Protein AF-F3GPZ6-F1 (afdb_monomer)

Secondary structure (DSSP, 8-state):
-HHHHHHHHHHTT--GGG-EEE-SSHHHHHHHHHHH--EEESSHHHHTTT-S------

Mean predicted aligned error: 2.11 Å

pLDDT: mean 95.87, std 3.71, range [74.94, 97.94]

Radius of gyration: 10.4 Å; Cα contacts (8 Å, |Δi|>4): 66; chains: 1; bounding box: 24×22×24 Å

Organism: NCBI:txid629263

Structure (mmCIF, N/CA/C/O backbone):
data_AF-F3GPZ6-F1
#
_entry.id   AF-F3GPZ6-F1
#
loop_
_atom_site.group_PDB
_atom_site.id
_atom_site.type_symbol
_atom_site.label_atom_id
_atom_site.label_alt_id
_atom_site.label_comp_id
_atom_site.label_asym_id
_atom_site.label_entity_id
_atom_site.label_seq_id
_atom_site.pdbx_PDB_ins_code
_atom_site.Cartn_x
_atom_site.Cartn_y
_atom_site.Cartn_z
_atom_site.occupancy
_atom_site.B_iso_or_equiv
_atom_site.auth_seq_id
_atom_site.auth_comp_id
_atom_site.auth_asym_id
_atom_site.auth_atom_id
_atom_site.pdbx_PDB_model_num
ATOM 1 N N . MET A 1 1 ? -1.867 11.009 -6.712 1.00 83.00 1 MET A N 1
ATOM 2 C CA . MET A 1 1 ? -2.905 11.117 -5.652 1.00 83.00 1 MET A CA 1
ATOM 3 C C . MET A 1 1 ? -2.891 9.960 -4.647 1.00 83.00 1 MET A C 1
ATOM 5 O O . MET A 1 1 ? -3.331 10.153 -3.519 1.00 83.00 1 MET A O 1
ATOM 9 N N . ALA A 1 2 ? -2.370 8.776 -4.998 1.00 91.50 2 ALA A N 1
ATOM 10 C CA . ALA A 1 2 ? -2.346 7.618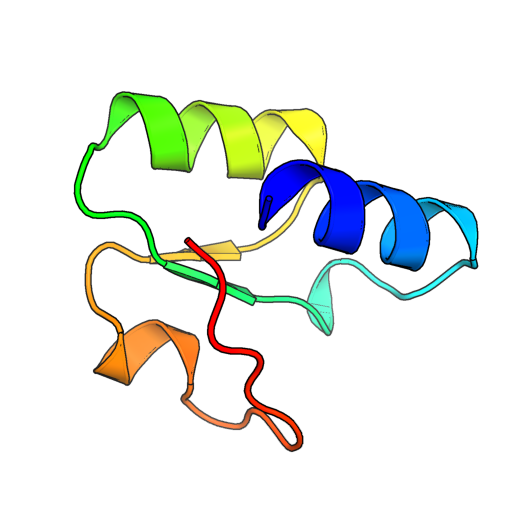 -4.093 1.00 91.50 2 ALA A CA 1
ATOM 11 C C . ALA A 1 2 ? -1.726 7.911 -2.707 1.00 91.50 2 ALA A C 1
ATOM 13 O O . ALA A 1 2 ? -2.338 7.614 -1.687 1.00 91.50 2 ALA A O 1
ATOM 14 N N . ALA A 1 3 ? -0.564 8.573 -2.656 1.00 92.81 3 ALA A N 1
ATOM 15 C CA . ALA A 1 3 ? 0.126 8.868 -1.394 1.00 92.81 3 ALA A CA 1
ATOM 16 C C . ALA A 1 3 ? -0.700 9.736 -0.421 1.00 92.81 3 ALA A C 1
ATOM 18 O O . ALA A 1 3 ? -0.731 9.459 0.774 1.00 92.81 3 ALA A O 1
ATOM 19 N N . SER A 1 4 ? -1.429 10.749 -0.912 1.00 94.50 4 SER A N 1
ATOM 20 C CA . SER A 1 4 ? -2.284 11.579 -0.049 1.00 94.50 4 SER A CA 1
ATOM 21 C C . SER A 1 4 ? -3.491 10.809 0.490 1.00 94.50 4 SER A C 1
ATOM 23 O O . SER A 1 4 ? -3.883 11.027 1.633 1.00 94.50 4 SER A O 1
ATOM 25 N N . LEU A 1 5 ? -4.058 9.886 -0.299 1.00 95.81 5 LEU A N 1
ATOM 26 C CA . LEU A 1 5 ? -5.138 9.004 0.160 1.00 95.81 5 LEU A CA 1
ATOM 27 C C . LEU A 1 5 ? -4.644 8.044 1.246 1.00 95.81 5 LEU A C 1
ATOM 29 O O . LEU A 1 5 ? -5.267 7.944 2.300 1.00 95.81 5 LEU A O 1
ATOM 33 N N . ILE A 1 6 ? -3.494 7.402 1.020 1.00 96.62 6 ILE A N 1
ATOM 34 C CA . ILE A 1 6 ? -2.853 6.515 2.000 1.00 96.62 6 ILE A CA 1
ATOM 35 C C . ILE A 1 6 ? -2.577 7.287 3.294 1.00 96.62 6 ILE A C 1
ATOM 37 O O . ILE A 1 6 ? -2.982 6.849 4.368 1.00 96.62 6 ILE A O 1
ATOM 41 N N . GLY A 1 7 ? -1.959 8.469 3.199 1.00 96.31 7 GLY A N 1
ATOM 42 C CA . GLY A 1 7 ? -1.704 9.332 4.352 1.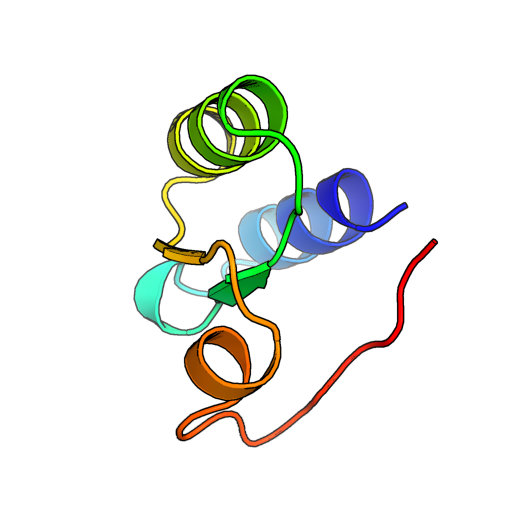00 96.31 7 GLY A CA 1
ATOM 43 C C . GLY A 1 7 ? -2.979 9.714 5.110 1.00 96.31 7 GLY A C 1
ATOM 44 O O . GLY A 1 7 ? -3.001 9.643 6.336 1.00 96.31 7 GLY A O 1
ATOM 45 N N . GLY A 1 8 ? -4.060 10.046 4.396 1.00 96.88 8 GLY A N 1
ATOM 46 C CA . GLY A 1 8 ? -5.362 10.348 4.994 1.00 96.88 8 GLY A CA 1
ATOM 47 C C . GLY A 1 8 ? -5.971 9.164 5.751 1.00 96.88 8 GLY A C 1
ATOM 48 O O . GLY A 1 8 ? -6.422 9.336 6.881 1.00 96.88 8 GLY A O 1
ATOM 49 N N . LEU A 1 9 ? -5.931 7.956 5.177 1.00 96.38 9 LEU A N 1
ATOM 50 C CA . LEU A 1 9 ? -6.402 6.733 5.841 1.00 96.38 9 LEU A CA 1
ATOM 51 C C . LEU A 1 9 ? -5.570 6.410 7.088 1.00 96.38 9 LEU A C 1
ATOM 53 O O . LEU A 1 9 ? -6.121 6.091 8.142 1.00 96.38 9 LEU A O 1
ATOM 57 N N . ARG A 1 10 ? -4.244 6.562 7.001 1.00 96.88 10 ARG A N 1
ATOM 58 C CA . ARG A 1 10 ? -3.345 6.388 8.152 1.00 96.88 10 ARG A CA 1
ATOM 59 C C . ARG A 1 10 ? -3.650 7.398 9.259 1.00 96.88 10 ARG A C 1
ATOM 61 O O . ARG A 1 10 ? -3.709 7.010 10.421 1.00 96.88 10 ARG A O 1
ATOM 68 N N . ALA A 1 11 ? -3.911 8.659 8.912 1.00 97.19 11 ALA A N 1
ATOM 69 C CA . ALA A 1 11 ? -4.287 9.697 9.876 1.00 97.19 11 ALA A CA 1
ATOM 70 C C . ALA A 1 11 ? -5.643 9.428 10.556 1.00 97.19 11 ALA A C 1
ATOM 72 O O . ALA A 1 11 ? -5.841 9.827 11.700 1.00 97.19 11 ALA A O 1
ATOM 73 N N . GLN A 1 12 ? -6.556 8.723 9.883 1.00 97.56 12 GLN A N 1
ATOM 74 C CA . GLN A 1 12 ? -7.838 8.279 10.446 1.00 97.56 12 GLN A CA 1
ATOM 75 C C . GLN A 1 12 ? -7.721 7.013 11.313 1.00 97.56 12 GLN A C 1
ATOM 77 O O . GLN A 1 12 ? -8.721 6.559 11.864 1.00 97.56 12 GLN A O 1
ATOM 82 N N . GLY A 1 13 ? -6.518 6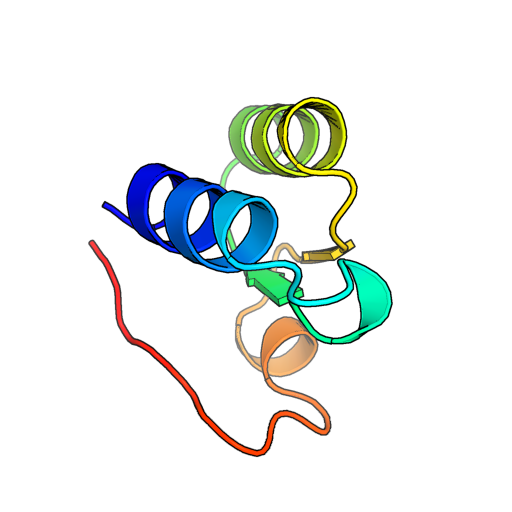.449 11.461 1.00 97.12 13 GLY A N 1
ATOM 83 C CA . GLY A 1 13 ? -6.267 5.283 12.308 1.00 97.12 13 GLY A CA 1
ATOM 84 C C . GLY A 1 13 ? -6.375 3.936 11.595 1.00 97.12 13 GLY A C 1
ATOM 85 O O . GLY A 1 13 ? -6.333 2.907 12.263 1.00 97.12 13 GLY A O 1
ATOM 86 N N . VAL A 1 14 ? -6.471 3.905 10.260 1.00 97.50 14 VAL A N 1
ATOM 87 C CA . VAL A 1 14 ? -6.432 2.637 9.516 1.00 97.50 14 VAL A CA 1
ATOM 88 C C . VAL A 1 14 ? -5.051 2.001 9.666 1.00 97.50 14 VAL A C 1
ATOM 90 O O . VAL A 1 14 ? -4.016 2.641 9.440 1.00 97.50 14 VAL A O 1
ATOM 93 N N . GLU A 1 15 ? -5.020 0.728 10.052 1.00 97.94 15 GLU A N 1
ATOM 94 C CA . GLU A 1 15 ? -3.781 -0.022 10.226 1.00 97.94 15 GLU A CA 1
ATOM 95 C C . GLU A 1 15 ? -3.032 -0.178 8.898 1.00 97.94 15 GLU A C 1
ATOM 97 O O . GLU A 1 15 ? -3.614 -0.515 7.871 1.00 97.94 15 GLU A O 1
ATOM 102 N N . ALA A 1 16 ? -1.711 0.017 8.917 1.00 97.56 16 ALA A N 1
ATOM 103 C CA . ALA A 1 16 ? -0.884 -0.112 7.718 1.00 97.56 16 ALA A CA 1
ATOM 104 C C . ALA A 1 16 ? -0.940 -1.521 7.113 1.00 97.56 16 ALA A C 1
ATOM 106 O O . ALA A 1 16 ? -0.813 -1.672 5.904 1.00 97.56 16 ALA A O 1
ATOM 107 N N . ALA A 1 17 ? -1.159 -2.545 7.944 1.00 97.06 17 ALA A N 1
ATOM 108 C CA . ALA A 1 17 ? -1.296 -3.928 7.503 1.00 97.06 17 ALA A CA 1
ATOM 109 C C . ALA A 1 17 ? -2.539 -4.167 6.627 1.00 97.06 17 ALA A C 1
ATOM 111 O O . ALA A 1 17 ? -2.555 -5.137 5.873 1.00 97.06 17 ALA A O 1
ATOM 112 N N . LEU A 1 18 ? -3.544 -3.286 6.706 1.00 97.56 18 LEU A N 1
ATOM 113 C CA . LEU A 1 18 ? -4.768 -3.332 5.900 1.00 97.56 18 LEU A CA 1
ATOM 114 C C . LEU A 1 18 ? -4.650 -2.531 4.595 1.00 97.56 18 LEU A C 1
ATOM 116 O O . LEU A 1 18 ? -5.599 -2.480 3.819 1.00 97.56 18 LEU A O 1
ATOM 120 N N . ILE A 1 19 ? -3.510 -1.875 4.359 1.00 97.69 19 ILE A N 1
ATOM 121 C CA . ILE A 1 19 ? -3.281 -1.046 3.179 1.00 97.69 19 ILE A CA 1
ATOM 122 C C . ILE A 1 19 ? -2.126 -1.641 2.374 1.00 97.69 19 ILE A C 1
ATOM 124 O O . ILE A 1 19 ? -1.020 -1.847 2.877 1.00 97.69 19 ILE A O 1
ATOM 128 N N . SER A 1 20 ? -2.371 -1.854 1.089 1.00 97.88 20 SER A N 1
ATOM 129 C CA . SER A 1 20 ? -1.357 -2.166 0.089 1.00 97.88 20 SER A CA 1
ATOM 130 C C . SER A 1 20 ? -1.432 -1.159 -1.054 1.00 97.88 20 SER A C 1
ATOM 132 O O . SER A 1 20 ? -2.474 -0.560 -1.325 1.00 97.88 20 SER A O 1
ATOM 134 N N . ALA A 1 21 ? -0.307 -0.951 -1.729 1.00 97.44 21 ALA A N 1
ATOM 135 C CA . ALA A 1 21 ? -0.248 -0.149 -2.945 1.00 97.44 21 ALA A CA 1
ATOM 136 C C . ALA A 1 21 ? 0.638 -0.825 -3.991 1.00 97.44 21 ALA A C 1
ATOM 138 O O . ALA A 1 21 ? 1.445 -1.697 -3.670 1.00 97.44 21 ALA A O 1
ATOM 139 N N . SER A 1 22 ? 0.528 -0.392 -5.240 1.00 97.12 22 SER A N 1
ATOM 140 C CA . SER A 1 22 ? 1.484 -0.728 -6.288 1.00 97.12 22 SER A CA 1
ATOM 141 C C . SER A 1 22 ? 2.078 0.534 -6.899 1.00 97.12 22 SER A C 1
ATOM 143 O O . SER A 1 22 ? 1.430 1.580 -6.976 1.00 97.12 22 SER A O 1
ATOM 145 N N . ALA A 1 23 ? 3.336 0.447 -7.321 1.00 95.50 23 ALA A N 1
ATOM 146 C CA . ALA A 1 23 ? 3.957 1.469 -8.152 1.00 95.50 23 ALA A CA 1
ATOM 147 C C . ALA A 1 23 ? 5.047 0.846 -9.042 1.00 95.50 23 ALA A C 1
ATOM 149 O O . ALA A 1 23 ? 5.844 0.033 -8.558 1.00 95.50 23 ALA A O 1
ATOM 150 N N . PRO A 1 24 ? 5.151 1.250 -10.322 1.00 94.12 24 PRO A N 1
ATOM 151 C CA . PRO A 1 24 ? 6.120 0.665 -11.249 1.00 94.12 24 PRO A CA 1
ATOM 152 C C . PRO A 1 24 ? 7.573 1.008 -10.877 1.00 94.12 24 PRO A C 1
ATOM 154 O O . PRO A 1 24 ? 8.459 0.157 -10.964 1.00 94.12 24 PRO A O 1
ATOM 157 N N . GLY A 1 25 ? 7.828 2.234 -10.405 1.00 95.75 25 GLY A N 1
ATOM 158 C CA . GLY A 1 25 ? 9.167 2.699 -10.034 1.00 95.75 25 GLY A CA 1
ATOM 159 C C . GLY A 1 25 ? 9.595 2.247 -8.636 1.00 95.75 25 GLY A C 1
ATOM 160 O O . GLY A 1 25 ? 8.881 2.494 -7.665 1.00 95.75 25 GLY A O 1
ATOM 161 N N . ALA A 1 26 ? 10.781 1.640 -8.523 1.00 97.12 26 ALA A N 1
ATOM 162 C CA . ALA A 1 26 ? 11.331 1.149 -7.254 1.00 97.12 26 ALA A CA 1
ATOM 163 C C . ALA A 1 26 ? 11.474 2.252 -6.194 1.00 97.12 26 ALA A C 1
ATOM 165 O O . ALA A 1 26 ? 10.987 2.088 -5.082 1.00 97.12 26 ALA A O 1
ATOM 166 N N . GLU A 1 27 ? 12.018 3.410 -6.571 1.00 96.88 27 GLU A N 1
ATOM 167 C CA . GLU A 1 27 ? 12.171 4.563 -5.674 1.00 96.88 27 GLU A CA 1
ATOM 168 C C . GLU A 1 27 ? 10.824 5.045 -5.109 1.00 96.88 27 GLU A C 1
ATOM 170 O O . GLU A 1 27 ? 10.693 5.351 -3.927 1.00 96.88 27 GLU A O 1
ATOM 175 N N . THR A 1 28 ? 9.775 5.058 -5.940 1.00 95.19 28 THR A N 1
ATOM 176 C CA . THR A 1 28 ? 8.426 5.422 -5.482 1.00 95.19 28 THR A CA 1
ATOM 177 C C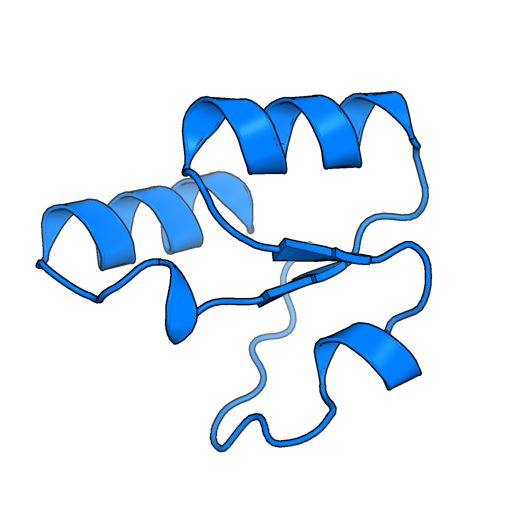 . THR A 1 28 ? 7.870 4.385 -4.512 1.00 95.19 28 THR A C 1
ATOM 179 O O . THR A 1 28 ? 7.239 4.772 -3.528 1.00 95.19 28 THR A O 1
ATOM 182 N N . ARG A 1 29 ? 8.117 3.088 -4.749 1.00 96.75 29 ARG A N 1
ATOM 183 C CA . ARG A 1 29 ? 7.713 2.031 -3.812 1.00 96.75 29 ARG A CA 1
ATOM 184 C C . ARG A 1 29 ? 8.395 2.188 -2.463 1.00 96.75 29 ARG A C 1
ATOM 186 O O . ARG A 1 29 ? 7.706 2.179 -1.450 1.00 96.75 29 ARG A O 1
ATOM 193 N N . GLU A 1 30 ? 9.712 2.365 -2.458 1.00 97.62 30 GLU A N 1
ATOM 194 C CA . GLU A 1 30 ? 10.497 2.545 -1.233 1.00 97.62 30 GLU A CA 1
ATOM 195 C C . GLU A 1 30 ? 10.040 3.778 -0.459 1.00 97.62 30 GLU A C 1
ATOM 197 O O . GLU A 1 30 ? 9.793 3.692 0.741 1.00 97.62 30 GLU A O 1
ATOM 202 N N . ARG A 1 31 ? 9.833 4.904 -1.148 1.00 96.88 31 ARG A N 1
ATOM 203 C CA . ARG A 1 31 ? 9.325 6.126 -0.522 1.00 96.88 31 ARG A CA 1
ATOM 204 C C . ARG A 1 31 ? 7.950 5.919 0.116 1.00 96.88 31 ARG A C 1
ATOM 206 O O . ARG A 1 31 ? 7.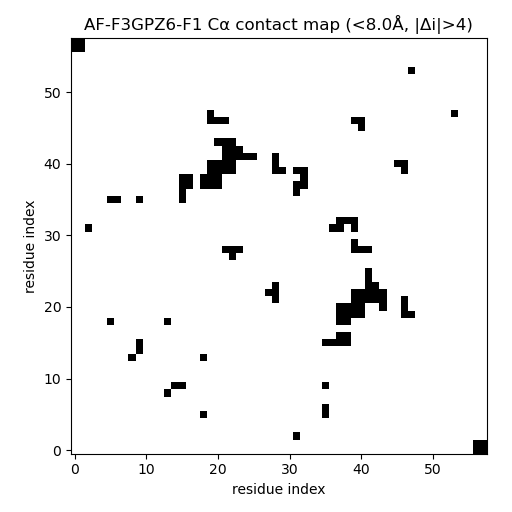785 6.227 1.286 1.00 96.88 31 ARG A O 1
ATOM 213 N N . ILE A 1 32 ? 6.978 5.358 -0.608 1.00 96.19 32 ILE A N 1
ATOM 214 C CA . ILE A 1 32 ? 5.627 5.108 -0.065 1.00 96.19 32 ILE A CA 1
ATOM 215 C C . ILE A 1 32 ? 5.680 4.130 1.117 1.00 96.19 32 ILE A C 1
ATOM 217 O O . ILE A 1 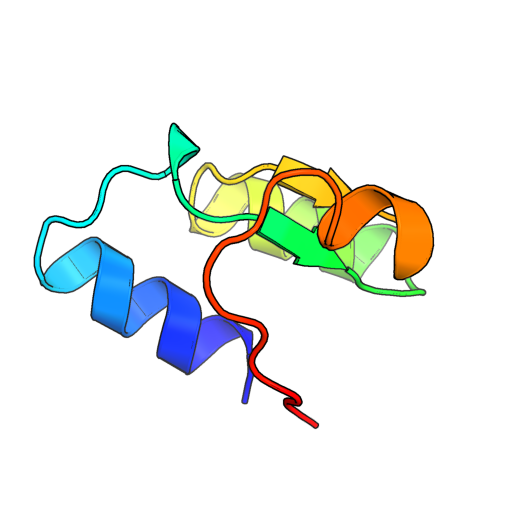32 ? 4.991 4.341 2.118 1.00 96.19 32 ILE A O 1
ATOM 221 N N . ALA A 1 33 ? 6.493 3.076 1.016 1.00 97.06 33 ALA A N 1
ATOM 222 C CA . ALA A 1 33 ? 6.664 2.100 2.086 1.00 97.06 33 ALA A CA 1
ATOM 223 C C . ALA A 1 33 ? 7.256 2.749 3.345 1.00 97.06 33 ALA A C 1
ATOM 225 O O . ALA A 1 33 ? 6.727 2.550 4.436 1.00 97.06 33 ALA A O 1
ATOM 226 N N . ASN A 1 34 ? 8.295 3.573 3.194 1.00 97.31 34 ASN A N 1
ATOM 227 C CA . ASN A 1 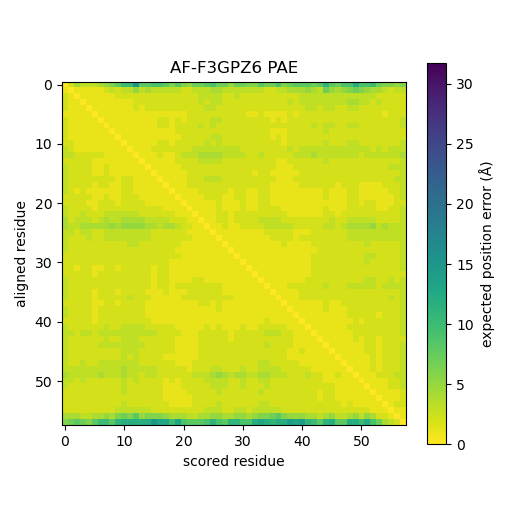34 ? 8.957 4.252 4.307 1.00 97.31 34 ASN A CA 1
ATOM 228 C C . ASN A 1 34 ? 8.074 5.343 4.931 1.00 97.31 34 ASN A C 1
ATOM 230 O O . ASN A 1 34 ? 7.967 5.414 6.153 1.00 97.31 34 ASN A O 1
ATOM 234 N N . ASP A 1 35 ? 7.406 6.154 4.106 1.00 96.69 35 ASP A N 1
ATOM 235 C CA . ASP A 1 35 ? 6.596 7.292 4.561 1.00 96.69 35 ASP A CA 1
ATOM 236 C C . ASP A 1 35 ? 5.329 6.842 5.309 1.00 96.69 35 ASP A C 1
ATOM 238 O O . ASP A 1 35 ? 4.862 7.522 6.225 1.00 96.69 35 ASP A O 1
ATOM 242 N N . HIS A 1 36 ? 4.740 5.704 4.921 1.00 96.75 36 HIS A N 1
ATOM 243 C CA . HIS A 1 36 ? 3.433 5.272 5.434 1.00 96.75 36 HIS A CA 1
ATOM 244 C C . HIS A 1 36 ? 3.454 3.946 6.205 1.00 96.75 36 HIS A C 1
ATOM 246 O O . HIS A 1 36 ? 2.476 3.633 6.898 1.00 96.75 36 HIS A O 1
ATOM 252 N N . GLY A 1 37 ? 4.547 3.185 6.115 1.00 97.12 37 GLY A N 1
ATOM 253 C CA . GLY A 1 37 ? 4.719 1.884 6.764 1.00 97.12 37 GLY A CA 1
ATOM 254 C C . GLY A 1 37 ? 3.891 0.757 6.141 1.00 97.12 37 GLY A C 1
ATOM 255 O O . GLY A 1 37 ? 3.576 -0.205 6.838 1.00 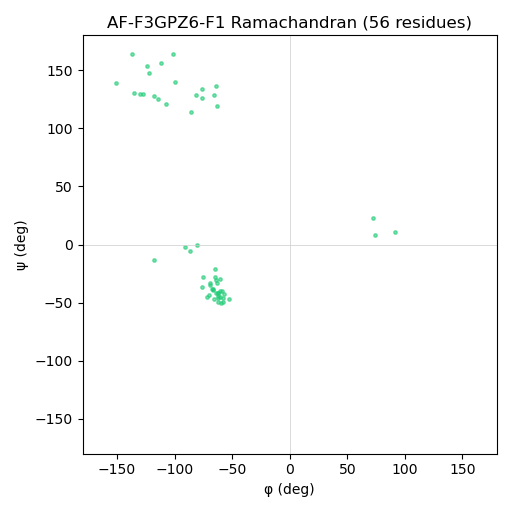97.12 37 GLY A O 1
ATOM 256 N N . ILE A 1 38 ? 3.487 0.886 4.872 1.00 97.75 38 ILE A N 1
ATOM 257 C CA . ILE A 1 38 ? 2.620 -0.078 4.173 1.00 97.75 38 ILE A CA 1
ATOM 258 C C . ILE A 1 38 ? 3.418 -0.999 3.243 1.00 97.75 38 ILE A C 1
ATOM 260 O O . ILE A 1 38 ? 4.543 -0.687 2.850 1.00 97.75 38 ILE A O 1
ATOM 264 N N . LYS A 1 39 ? 2.809 -2.113 2.820 1.00 97.81 39 LYS A N 1
ATOM 265 C CA . LYS A 1 39 ? 3.377 -2.951 1.753 1.00 97.81 39 LYS A CA 1
ATOM 266 C C . LYS A 1 39 ? 3.145 -2.301 0.390 1.00 97.81 39 LYS A C 1
ATOM 268 O O . LYS A 1 39 ? 2.029 -1.882 0.082 1.00 97.81 39 LYS A O 1
ATOM 273 N N . VAL A 1 40 ? 4.188 -2.261 -0.439 1.00 97.94 40 VAL A N 1
ATOM 274 C CA . VAL A 1 40 ? 4.105 -1.724 -1.801 1.00 97.94 40 VAL A CA 1
ATOM 275 C C . VAL A 1 40 ? 4.713 -2.703 -2.798 1.00 97.94 40 VAL A C 1
ATOM 277 O O . VAL A 1 40 ? 5.846 -3.146 -2.625 1.00 97.94 40 VAL A O 1
ATOM 280 N N . PHE A 1 41 ? 3.969 -3.013 -3.855 1.00 97.88 41 PHE A N 1
ATOM 281 C CA . PHE A 1 41 ? 4.317 -4.029 -4.847 1.00 97.88 41 PHE A CA 1
ATOM 282 C C . PHE A 1 41 ? 4.644 -3.404 -6.205 1.00 97.88 41 PHE A C 1
ATOM 284 O O . PHE A 1 41 ? 4.228 -2.286 -6.517 1.00 97.88 41 PHE A O 1
ATOM 291 N N . ALA A 1 42 ? 5.425 -4.111 -7.020 1.00 97.44 42 ALA A N 1
ATOM 292 C CA . ALA A 1 42 ? 5.669 -3.698 -8.401 1.00 97.44 42 ALA A CA 1
ATOM 293 C C . ALA A 1 42 ? 4.457 -3.997 -9.294 1.00 97.44 42 ALA A C 1
ATOM 295 O O . ALA A 1 42 ? 4.138 -3.199 -10.174 1.00 97.44 42 ALA A O 1
ATOM 296 N N . ASP A 1 43 ? 3.785 -5.121 -9.036 1.00 97.12 43 ASP A N 1
ATOM 297 C CA . ASP A 1 43 ? 2.655 -5.609 -9.814 1.00 97.12 43 ASP A CA 1
ATOM 298 C C . ASP A 1 43 ? 1.313 -5.271 -9.142 1.00 97.12 43 ASP A C 1
ATOM 300 O O . ASP A 1 43 ? 1.149 -5.373 -7.922 1.00 97.12 43 ASP A O 1
ATOM 304 N N . ASN A 1 44 ? 0.331 -4.876 -9.953 1.00 96.25 44 ASN A N 1
ATOM 305 C CA . ASN A 1 44 ? -1.026 -4.599 -9.487 1.00 96.25 44 ASN A CA 1
ATOM 306 C C . ASN A 1 44 ? -1.726 -5.873 -9.000 1.00 96.25 44 ASN A C 1
ATOM 308 O O . ASN A 1 44 ? -2.448 -5.824 -8.008 1.00 96.25 44 ASN A O 1
ATOM 312 N N . ALA A 1 45 ? -1.510 -7.004 -9.674 1.00 97.06 45 ALA A N 1
ATOM 313 C CA . ALA A 1 45 ? -2.101 -8.289 -9.331 1.00 97.06 45 ALA A CA 1
ATOM 314 C C . ALA A 1 45 ? -1.644 -8.777 -7.954 1.00 97.06 45 ALA A C 1
ATOM 316 O O . ALA A 1 45 ? -2.435 -9.400 -7.254 1.00 97.06 45 ALA A O 1
ATOM 317 N N . GLU A 1 46 ? -0.408 -8.471 -7.548 1.00 97.44 46 GLU A N 1
ATOM 318 C CA . GLU A 1 46 ? 0.085 -8.740 -6.192 1.00 97.44 46 GLU A CA 1
ATOM 319 C C . GLU A 1 46 ? -0.556 -7.802 -5.162 1.00 97.44 46 GLU A C 1
ATOM 321 O O . GLU A 1 46 ? -1.016 -8.255 -4.116 1.00 97.44 46 GLU A O 1
ATOM 326 N N . ALA A 1 47 ? -0.645 -6.502 -5.465 1.00 96.75 47 ALA A N 1
ATOM 327 C CA . ALA A 1 47 ? -1.175 -5.511 -4.529 1.00 96.75 47 ALA A CA 1
ATOM 328 C C . ALA A 1 47 ? -2.655 -5.720 -4.171 1.00 96.75 47 ALA A C 1
ATOM 330 O O . ALA A 1 47 ? -3.053 -5.375 -3.058 1.00 96.75 47 ALA A O 1
ATOM 331 N N . ILE A 1 48 ? -3.458 -6.272 -5.086 1.00 97.06 48 ILE A N 1
ATOM 332 C CA . ILE A 1 48 ? -4.898 -6.492 -4.868 1.00 97.06 48 ILE A CA 1
ATOM 333 C C . ILE A 1 48 ? -5.225 -7.819 -4.171 1.00 97.06 48 ILE A C 1
ATOM 335 O O . ILE A 1 48 ? -6.395 -8.070 -3.879 1.00 97.06 48 ILE A O 1
ATOM 339 N N . GLN A 1 49 ? -4.247 -8.701 -3.930 1.00 97.12 49 GLN A N 1
ATOM 340 C CA . GLN A 1 49 ? -4.540 -10.013 -3.345 1.00 97.12 49 GLN A CA 1
ATOM 341 C C . GLN A 1 49 ? -5.117 -9.866 -1.936 1.00 97.12 49 GLN A C 1
ATOM 343 O O . GLN A 1 49 ? -4.462 -9.349 -1.034 1.00 97.12 49 GLN A O 1
ATOM 348 N N . GLY A 1 50 ? -6.348 -10.347 -1.753 1.00 94.81 50 GLY A N 1
ATOM 349 C CA . GLY A 1 50 ? -7.064 -10.254 -0.480 1.00 94.81 50 GLY A CA 1
ATOM 350 C C . GLY A 1 50 ? -7.589 -8.856 -0.145 1.00 94.81 50 GLY A C 1
ATOM 351 O O . GLY A 1 50 ? -8.058 -8.659 0.968 1.00 94.81 50 GLY A O 1
ATOM 352 N N . ALA A 1 51 ? -7.521 -7.896 -1.073 1.00 97.25 51 ALA A N 1
ATOM 353 C CA . ALA A 1 51 ? -8.108 -6.578 -0.870 1.00 97.25 51 ALA A CA 1
ATOM 354 C C . ALA A 1 51 ? -9.636 -6.632 -1.032 1.00 97.25 51 ALA A C 1
ATOM 356 O O . ALA A 1 51 ? -10.140 -7.045 -2.077 1.00 97.25 51 ALA A O 1
ATOM 357 N N . ASP A 1 52 ? -10.370 -6.148 -0.029 1.00 97.88 52 ASP A N 1
ATOM 358 C CA . ASP A 1 52 ? -11.831 -6.001 -0.101 1.00 97.88 52 ASP A CA 1
ATOM 359 C C . ASP A 1 52 ? -12.256 -4.804 -0.970 1.00 97.88 52 ASP A C 1
ATOM 361 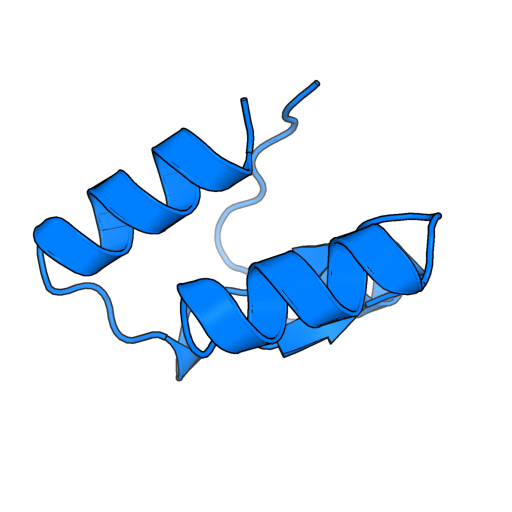O O . ASP A 1 52 ? -13.344 -4.784 -1.549 1.00 97.88 52 ASP A O 1
ATOM 365 N N . VAL A 1 53 ? -11.396 -3.783 -1.057 1.00 96.94 53 VAL A N 1
ATOM 366 C CA . VAL A 1 53 ? -11.644 -2.532 -1.783 1.00 96.94 53 VAL A CA 1
ATOM 367 C C . VAL A 1 53 ? -10.413 -2.164 -2.604 1.00 96.94 53 VAL A C 1
ATOM 369 O O . VAL A 1 53 ? -9.302 -2.107 -2.082 1.00 96.94 53 VAL A O 1
ATOM 372 N N . VAL A 1 54 ? -10.622 -1.853 -3.887 1.00 96.69 54 VAL A N 1
ATOM 373 C CA . VAL A 1 54 ? -9.568 -1.382 -4.796 1.00 96.69 54 VAL A CA 1
ATOM 374 C C . VAL A 1 54 ? -9.857 0.055 -5.213 1.00 96.69 54 VAL A C 1
ATOM 376 O O . VAL A 1 54 ? -10.921 0.359 -5.750 1.00 96.69 54 VAL A O 1
ATOM 379 N N . VAL A 1 55 ? -8.882 0.938 -4.994 1.00 95.25 55 VAL A N 1
ATOM 380 C CA . VAL A 1 55 ? -8.935 2.338 -5.429 1.00 95.25 55 VAL A CA 1
ATOM 381 C C . VAL A 1 55 ? -7.977 2.529 -6.597 1.00 95.25 55 VAL A C 1
ATOM 383 O O . VAL A 1 55 ? -6.773 2.327 -6.462 1.00 95.25 55 VAL A O 1
ATOM 386 N N . LEU A 1 56 ? -8.504 2.958 -7.744 1.00 94.62 56 LEU A N 1
ATOM 387 C CA . LEU A 1 56 ? -7.687 3.349 -8.890 1.00 94.62 56 LEU A CA 1
ATOM 388 C C . LEU A 1 56 ? -7.283 4.817 -8.735 1.00 94.62 56 LEU A C 1
ATOM 390 O O . LEU A 1 56 ? -8.133 5.706 -8.763 1.00 94.62 56 LEU A O 1
ATOM 394 N N . ALA A 1 57 ? -5.988 5.069 -8.555 1.00 87.25 57 ALA A N 1
ATOM 395 C CA . ALA A 1 57 ? -5.446 6.407 -8.353 1.00 87.25 57 ALA A CA 1
ATOM 396 C C . ALA A 1 57 ? -4.307 6.695 -9.340 1.00 87.25 57 ALA A C 1
ATOM 398 O O . ALA A 1 57 ? -3.369 5.908 -9.449 1.00 87.25 57 ALA A O 1
ATOM 399 N N . GLY A 1 58 ? -4.402 7.841 -10.024 1.00 74.94 58 GLY A N 1
ATOM 400 C CA . GLY A 1 58 ? -3.332 8.436 -10.837 1.00 74.94 58 GLY A CA 1
ATOM 401 C C . GLY A 1 58 ? -2.424 9.373 -10.051 1.00 74.94 58 GLY A C 1
ATOM 402 O O . GLY A 1 58 ? -2.816 9.847 -8.951 1.00 74.94 58 GLY A O 1
#

Foldseek 3Di:
DVLVVLVVCVVVPNDQALAEEEDQDPVVQVCSCVVRVHHYYNDPVVRCVVHPDDDDDD

InterPro domains:
  IPR028939 Pyrroline-5-carboxylate reductase, catalytic, N-terminal [PF03807] (1-57)
  IPR036291 NAD(P)-binding domain superfamily [SSF51735] (1-57)

Solvent-accessible surface area (backbone atoms only — not comparable to full-atom values): 3506 Å² total; per-residue (Å²): 88,52,69,62,52,53,52,50,43,47,74,72,65,51,58,37,92,80,41,62,39,58,38,81,48,65,69,60,26,53,49,52,23,69,78,63,64,29,55,56,30,66,44,61,76,66,34,50,64,89,53,94,74,86,82,91,66,101

Sequence (58 aa):
MAASLIGGLRAQGVEAALISASAPGAETRERIANDHGIKVFADNAEAIQGADVVVLAG

Nearest PDB structures (foldseek):
  3tri-assembly1_B  TM=9.450E-01  e=2.116E-01  Coxiella burnetii
  3q2i-assembly1_A  TM=7.542E-01  e=6.866E-01  Chromobacterium violaceum
  3q2k-assembly1_F  TM=7.303E-01  e=1.372E+00  Bordetella pertussis Tohama I
  7bfp-assembly1_A  TM=4.375E-01  e=9.058E-01  Homo sapiens
  7bfq-assembly1_A  TM=4.375E-01  e=9.058E-01  Homo sapiens